Protein AF-A0AAX2KLJ9-F1 (afdb_monomer)

Sequence (67 aa):
MTISVLDRLKLGKELSDLMQAQKTAPVLQRVAIGKQIVDLMLKLGLGTAAQPMSEPQPQPQSDSCCR

Mean predicted aligned error: 12.53 Å

pLDDT: mean 77.21, std 18.79, range [41.41, 95.31]

Secondary structure (DSSP, 8-state):
----HHHHHHHHHHHHHHHHHHHHS-HHHHHHHHHHHHHHHHHTT-SS-------------------

Solvent-accessible surface area (backbone atoms only — not comparable to full-atom values): 4287 Å² total; per-residue (Å²): 135,88,75,51,72,69,55,51,52,52,52,51,50,52,44,52,54,47,56,52,47,42,75,73,42,57,77,88,49,32,58,63,45,49,51,54,44,52,56,47,30,53,74,74,65,44,84,66,70,74,66,73,74,74,68,82,68,79,73,76,80,77,79,79,76,90,126

Foldseek 3Di:
DDDDPVRLVVLVVVLVVLVVCLVVDDPVCNVVSVVVNVVSCVVNVHPPPPPVPPPPDPPPPPPPPDD

Radius of gyration: 21.68 Å; Cα contacts (8 Å, |Δi|>4): 22; chains: 1; bounding box: 42×59×40 Å

Organism: Escherichia coli (NCBI:txid562)

Structure (mmCIF, N/CA/C/O backbone):
data_AF-A0AAX2KLJ9-F1
#
_entry.id   AF-A0AAX2KLJ9-F1
#
loop_
_atom_site.group_PDB
_atom_site.id
_atom_site.type_symbol
_atom_site.label_atom_id
_atom_site.label_alt_id
_atom_site.label_comp_id
_atom_site.label_asym_id
_atom_s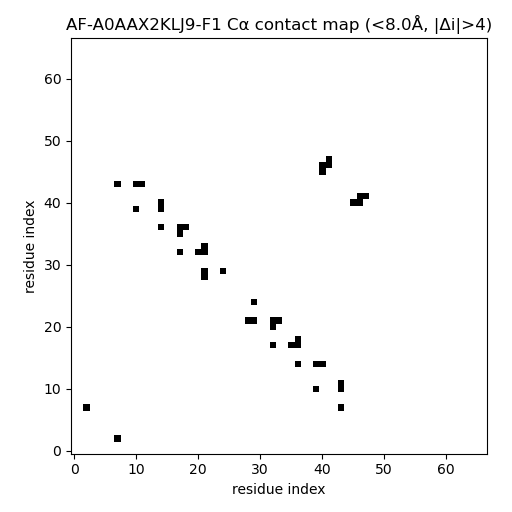ite.label_entity_id
_atom_site.label_seq_id
_atom_site.pdbx_PDB_ins_code
_atom_site.Cartn_x
_atom_site.Cartn_y
_atom_site.Cartn_z
_atom_site.occupancy
_atom_site.B_iso_or_equiv
_atom_site.auth_seq_id
_atom_site.auth_comp_id
_atom_site.auth_asym_id
_atom_site.auth_atom_id
_atom_site.pdbx_PDB_model_num
ATOM 1 N N . MET A 1 1 ? 5.316 -5.392 -19.171 1.00 53.50 1 MET A N 1
ATOM 2 C CA . MET A 1 1 ? 5.243 -3.919 -19.069 1.00 53.50 1 MET A CA 1
ATOM 3 C C . MET A 1 1 ? 6.505 -3.439 -18.381 1.00 53.50 1 MET A C 1
ATOM 5 O O . MET A 1 1 ? 6.777 -3.899 -17.280 1.00 53.50 1 MET A O 1
ATOM 9 N N . THR A 1 2 ? 7.298 -2.588 -19.025 1.00 73.06 2 THR A N 1
ATOM 10 C CA . THR A 1 2 ? 8.513 -2.027 -18.417 1.00 73.06 2 THR A CA 1
ATOM 11 C C . THR A 1 2 ? 8.107 -0.804 -17.601 1.00 73.06 2 THR A C 1
ATOM 13 O O . THR A 1 2 ? 7.657 0.189 -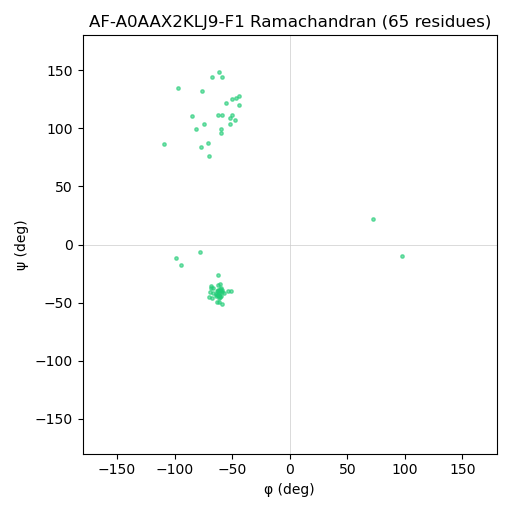18.165 1.00 73.06 2 THR A O 1
ATOM 16 N N . ILE A 1 3 ? 8.183 -0.893 -16.274 1.00 75.19 3 ILE A N 1
ATOM 17 C CA . ILE A 1 3 ? 7.849 0.220 -15.374 1.00 75.19 3 ILE A CA 1
ATOM 18 C C . ILE A 1 3 ? 9.006 1.222 -15.395 1.00 75.19 3 ILE A C 1
ATOM 20 O O . ILE A 1 3 ? 10.166 0.827 -15.263 1.00 75.19 3 ILE A O 1
ATOM 24 N N . SER A 1 4 ? 8.697 2.511 -15.555 1.00 89.50 4 SER A N 1
ATOM 25 C CA . SER A 1 4 ? 9.693 3.582 -15.454 1.00 89.50 4 SER A CA 1
ATOM 26 C C . SER A 1 4 ? 10.364 3.557 -14.080 1.00 89.50 4 SER A C 1
ATOM 28 O O . SER A 1 4 ? 9.709 3.307 -13.069 1.00 89.50 4 SER A O 1
ATOM 30 N N . VAL A 1 5 ? 11.660 3.867 -14.009 1.00 87.88 5 VAL A N 1
ATOM 31 C CA . VAL A 1 5 ? 12.394 3.934 -12.731 1.00 87.88 5 VAL A CA 1
ATOM 32 C C . VAL A 1 5 ? 11.687 4.864 -11.741 1.00 87.88 5 VAL A C 1
ATOM 34 O O . VAL A 1 5 ? 11.556 4.523 -10.568 1.00 87.88 5 VAL A O 1
ATOM 37 N N . LEU A 1 6 ? 11.156 5.995 -12.217 1.00 90.56 6 LEU A N 1
ATOM 38 C CA . LEU A 1 6 ? 10.417 6.940 -11.381 1.00 90.56 6 LEU A CA 1
ATOM 39 C C . LEU A 1 6 ? 9.137 6.322 -10.800 1.00 90.56 6 LEU A C 1
ATOM 41 O O . LEU A 1 6 ? 8.850 6.493 -9.617 1.00 90.56 6 LEU A O 1
ATOM 45 N N . ASP A 1 7 ? 8.386 5.579 -11.611 1.00 89.38 7 ASP A N 1
ATOM 46 C CA . ASP A 1 7 ? 7.165 4.911 -11.159 1.00 89.38 7 ASP A CA 1
ATOM 47 C C . ASP A 1 7 ? 7.491 3.779 -10.186 1.00 89.38 7 ASP A C 1
ATOM 49 O O . ASP A 1 7 ? 6.806 3.607 -9.182 1.00 89.38 7 ASP A O 1
ATOM 53 N N . ARG A 1 8 ? 8.603 3.070 -10.402 1.00 88.44 8 ARG A N 1
ATOM 54 C CA . ARG A 1 8 ? 9.092 2.048 -9.473 1.00 88.44 8 ARG A CA 1
ATOM 55 C C . ARG A 1 8 ? 9.440 2.641 -8.105 1.00 88.44 8 ARG A C 1
ATOM 57 O O . ARG A 1 8 ? 9.114 2.040 -7.085 1.00 88.44 8 ARG A O 1
ATOM 64 N N . LEU A 1 9 ? 10.052 3.827 -8.076 1.00 92.50 9 LEU A N 1
ATOM 65 C CA . LEU A 1 9 ? 10.354 4.546 -6.834 1.00 92.50 9 LEU A CA 1
ATOM 66 C C . LEU A 1 9 ? 9.081 5.014 -6.113 1.00 92.50 9 LEU A C 1
ATOM 68 O O . LEU A 1 9 ? 8.986 4.859 -4.896 1.00 92.50 9 LEU A O 1
ATOM 72 N N . LYS A 1 10 ? 8.083 5.530 -6.845 1.00 93.75 10 LYS A N 1
ATOM 73 C CA . LYS A 1 10 ? 6.780 5.912 -6.269 1.00 93.75 10 LYS A CA 1
ATOM 74 C C . LYS A 1 10 ? 6.063 4.714 -5.648 1.00 93.75 10 LYS A C 1
ATOM 76 O O . LYS A 1 10 ? 5.681 4.774 -4.483 1.00 93.75 10 LYS A O 1
ATOM 81 N N . LEU A 1 11 ? 5.972 3.608 -6.387 1.00 92.94 11 LEU A N 1
ATOM 82 C CA . LEU A 1 11 ? 5.371 2.362 -5.905 1.00 92.94 11 LEU A CA 1
ATOM 83 C C . LEU A 1 11 ? 6.119 1.813 -4.677 1.00 92.94 11 LEU A C 1
ATOM 85 O O . LEU A 1 11 ? 5.493 1.331 -3.737 1.00 92.94 11 LEU A O 1
ATOM 89 N N . GLY A 1 12 ? 7.452 1.922 -4.646 1.00 92.19 12 GLY A N 1
ATOM 90 C CA . GLY A 1 12 ? 8.260 1.550 -3.482 1.00 92.19 12 GLY A CA 1
ATOM 91 C C . GLY A 1 12 ? 7.966 2.405 -2.245 1.00 92.19 12 GLY A C 1
ATOM 92 O O . GLY A 1 12 ? 7.867 1.871 -1.139 1.00 92.19 12 GLY A O 1
ATOM 93 N N . LYS A 1 13 ? 7.766 3.719 -2.419 1.00 95.25 13 LYS A N 1
ATOM 94 C CA . LYS A 1 13 ? 7.345 4.615 -1.333 1.00 95.25 13 LYS A CA 1
ATOM 95 C C . LYS A 1 13 ? 5.959 4.234 -0.8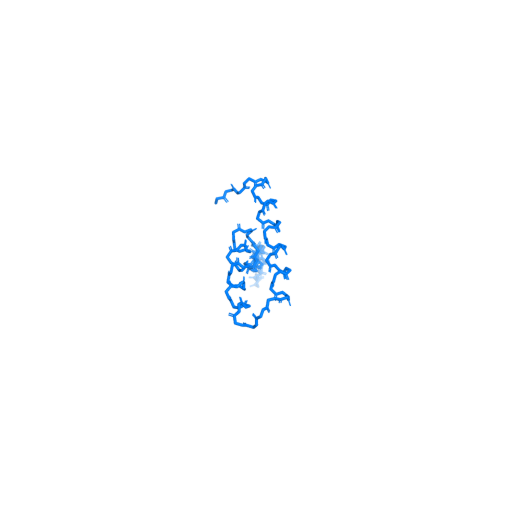06 1.00 95.25 13 LYS A C 1
ATOM 97 O O . LYS A 1 13 ? 5.804 4.070 0.400 1.00 95.25 13 LYS A O 1
ATOM 102 N N . GLU A 1 14 ? 4.983 4.048 -1.694 1.00 94.56 14 GLU A N 1
ATOM 103 C CA . GLU A 1 14 ? 3.618 3.644 -1.325 1.00 94.56 14 GLU A CA 1
ATOM 104 C C . GLU A 1 14 ? 3.598 2.310 -0.568 1.00 94.56 14 GLU A C 1
ATOM 106 O O . GLU A 1 14 ? 2.900 2.172 0.436 1.00 94.56 14 GLU A O 1
ATOM 111 N N . LEU A 1 15 ? 4.416 1.343 -0.998 1.00 94.00 15 LEU A N 1
ATOM 112 C CA . LEU A 1 15 ? 4.579 0.071 -0.299 1.00 94.00 15 LEU A CA 1
ATOM 113 C C . LEU A 1 15 ? 5.099 0.271 1.134 1.00 94.00 15 LEU A C 1
ATOM 115 O O . LEU A 1 15 ? 4.571 -0.336 2.065 1.00 94.00 15 LEU A O 1
ATOM 119 N N . SER A 1 16 ? 6.104 1.131 1.323 1.00 93.62 16 SER A N 1
ATOM 120 C CA . SER A 1 16 ? 6.633 1.475 2.652 1.00 93.62 16 SER A CA 1
ATOM 121 C C . SER A 1 16 ? 5.580 2.138 3.543 1.00 93.62 16 SER A C 1
ATOM 123 O O . SER A 1 16 ? 5.430 1.753 4.705 1.00 93.62 16 SER A O 1
ATOM 125 N N . ASP A 1 17 ? 4.822 3.088 2.995 1.00 95.31 17 ASP A N 1
ATOM 126 C CA . ASP A 1 17 ? 3.767 3.801 3.721 1.00 95.31 17 ASP A CA 1
ATOM 127 C C . ASP A 1 17 ? 2.664 2.823 4.176 1.00 95.31 17 ASP A C 1
ATOM 129 O O . ASP A 1 17 ? 2.248 2.831 5.338 1.00 95.31 17 ASP A O 1
ATOM 133 N N . LEU A 1 18 ? 2.246 1.899 3.303 1.00 93.62 18 LEU A N 1
ATOM 134 C CA . LEU A 1 18 ? 1.256 0.870 3.636 1.00 93.62 18 LEU A CA 1
ATOM 135 C C . LEU A 1 18 ? 1.779 -0.167 4.634 1.00 93.62 18 LEU A C 1
ATOM 137 O O . LEU A 1 18 ? 1.032 -0.591 5.517 1.00 93.62 18 LEU A O 1
ATOM 141 N N . MET A 1 19 ? 3.053 -0.558 4.543 1.00 92.62 19 MET A N 1
ATOM 142 C CA . MET A 1 19 ? 3.694 -1.429 5.535 1.00 92.62 19 MET A CA 1
ATOM 143 C C . MET A 1 19 ? 3.693 -0.790 6.925 1.00 92.62 19 MET A C 1
ATOM 145 O O . MET A 1 19 ? 3.454 -1.477 7.920 1.00 92.62 19 MET A O 1
ATOM 149 N N . GLN A 1 20 ? 3.943 0.519 7.016 1.00 93.38 20 GLN A N 1
ATOM 150 C CA . GLN A 1 20 ? 3.839 1.244 8.282 1.00 93.38 20 GLN A CA 1
ATOM 151 C C . GLN A 1 20 ? 2.390 1.326 8.767 1.00 93.38 20 GLN A C 1
ATOM 153 O O . GLN A 1 20 ? 2.127 1.005 9.927 1.00 93.38 20 GLN A O 1
ATOM 158 N N . ALA A 1 21 ? 1.451 1.670 7.883 1.00 90.06 21 ALA A N 1
ATOM 159 C CA . ALA A 1 21 ? 0.032 1.739 8.215 1.00 90.06 21 ALA A CA 1
ATOM 160 C C . ALA A 1 21 ? -0.507 0.393 8.722 1.00 90.06 21 ALA A C 1
ATOM 162 O O . ALA A 1 21 ? -1.263 0.353 9.685 1.00 90.06 21 ALA A O 1
ATOM 163 N N . GLN A 1 22 ? -0.077 -0.733 8.145 1.00 88.75 22 GLN A N 1
ATOM 164 C CA . GLN A 1 22 ? -0.512 -2.062 8.578 1.00 88.75 22 GLN A CA 1
ATOM 165 C C . GLN A 1 22 ? -0.104 -2.383 10.025 1.00 88.75 22 GLN A C 1
ATOM 167 O O . GLN A 1 22 ? -0.854 -3.054 10.738 1.00 88.75 22 GLN A O 1
ATOM 172 N N . LYS A 1 23 ? 1.068 -1.902 10.471 1.00 88.75 23 LYS A N 1
ATOM 173 C CA . LYS A 1 23 ? 1.581 -2.136 11.833 1.00 88.75 23 LYS A CA 1
ATOM 174 C C . LYS A 1 23 ? 0.719 -1.456 12.891 1.00 88.75 23 LYS A C 1
ATOM 176 O O . LYS A 1 23 ? 0.517 -2.018 13.966 1.00 88.75 23 LYS A O 1
ATOM 181 N N . THR A 1 24 ? 0.216 -0.264 12.587 1.00 89.69 24 THR A N 1
ATOM 182 C CA . THR A 1 24 ? -0.570 0.560 13.515 1.00 89.69 24 THR A CA 1
ATOM 183 C C . THR A 1 24 ? -2.076 0.437 13.294 1.00 89.69 24 THR A C 1
ATOM 185 O O . THR A 1 24 ? -2.855 0.851 14.150 1.00 89.69 24 THR A O 1
ATOM 188 N N . ALA A 1 25 ? -2.506 -0.171 12.186 1.00 87.69 25 ALA A N 1
ATOM 189 C CA . ALA A 1 25 ? -3.912 -0.293 11.847 1.00 87.69 25 ALA A CA 1
ATOM 190 C C . ALA A 1 25 ? -4.694 -1.209 12.809 1.00 87.69 25 ALA A C 1
ATOM 192 O O . ALA A 1 25 ? -4.196 -2.271 13.230 1.00 87.69 25 ALA A O 1
ATOM 193 N N . PRO A 1 26 ? -5.962 -0.856 13.093 1.00 88.88 26 PRO A N 1
ATOM 194 C CA . PRO A 1 26 ? -6.880 -1.722 13.818 1.00 88.88 26 PRO A CA 1
ATOM 195 C C . PRO A 1 26 ? -7.107 -3.027 13.045 1.00 88.88 26 PRO A C 1
ATOM 197 O O . PRO A 1 26 ? -7.092 -3.046 11.814 1.00 88.88 26 PRO A O 1
ATOM 200 N N . VAL A 1 27 ? -7.337 -4.129 13.768 1.00 86.94 27 VAL A N 1
ATOM 201 C CA . VAL A 1 27 ? -7.396 -5.498 13.211 1.00 86.94 27 VAL A CA 1
ATOM 202 C C . VAL A 1 27 ? -8.334 -5.606 12.004 1.00 86.94 27 VAL A C 1
ATOM 204 O O . VAL A 1 27 ? -7.971 -6.218 11.003 1.00 86.94 27 VAL A O 1
ATOM 207 N N . LEU A 1 28 ? -9.485 -4.932 12.054 1.00 86.88 28 LEU A N 1
ATOM 208 C CA . LEU A 1 28 ? -10.479 -4.921 10.977 1.00 86.88 28 LEU A CA 1
ATOM 209 C C . LEU A 1 28 ? -9.958 -4.312 9.660 1.00 86.88 28 LEU A C 1
ATOM 211 O O . LEU A 1 28 ? -10.423 -4.683 8.588 1.00 86.88 28 LEU A O 1
ATOM 215 N N . GLN A 1 29 ? -8.973 -3.411 9.715 1.00 89.19 29 GLN A N 1
ATOM 216 C CA . GLN A 1 29 ? -8.385 -2.763 8.535 1.00 89.19 29 GLN A CA 1
ATOM 217 C C . GLN A 1 29 ? -7.130 -3.477 8.018 1.00 89.19 29 GLN A C 1
ATOM 219 O O . GLN A 1 29 ? -6.746 -3.285 6.863 1.00 89.19 29 GLN A O 1
ATOM 224 N N . ARG A 1 30 ? -6.500 -4.339 8.829 1.00 88.12 30 ARG A N 1
ATOM 225 C CA . ARG A 1 30 ? -5.237 -5.012 8.470 1.00 88.12 30 ARG A CA 1
ATOM 226 C C . ARG A 1 30 ? -5.351 -5.878 7.222 1.00 88.12 30 ARG A C 1
ATOM 228 O O . ARG A 1 30 ? -4.389 -5.956 6.461 1.00 88.12 30 ARG A O 1
ATOM 235 N N . VAL A 1 31 ? -6.511 -6.496 7.000 1.00 90.31 31 VAL A N 1
ATOM 236 C CA . VAL A 1 31 ? -6.772 -7.336 5.820 1.00 90.31 31 VAL A CA 1
ATOM 237 C C . VAL A 1 31 ? -6.867 -6.485 4.553 1.00 90.31 31 VAL A C 1
ATOM 239 O O . VAL A 1 31 ? -6.243 -6.809 3.546 1.00 90.31 31 VAL A O 1
ATOM 242 N N . ALA A 1 32 ? -7.587 -5.361 4.610 1.00 92.25 32 ALA A N 1
ATOM 243 C CA . ALA A 1 32 ? -7.715 -4.444 3.479 1.00 92.25 32 ALA A CA 1
ATOM 244 C C . ALA A 1 32 ? -6.362 -3.822 3.099 1.00 92.25 32 ALA A C 1
ATOM 246 O O . ALA A 1 32 ? -6.004 -3.797 1.923 1.00 92.25 32 ALA A O 1
ATOM 247 N N . ILE A 1 33 ? -5.588 -3.386 4.098 1.00 91.50 33 ILE A N 1
ATOM 248 C CA . ILE A 1 33 ? -4.233 -2.856 3.898 1.00 91.50 33 ILE A CA 1
ATOM 249 C C . ILE A 1 33 ? -3.310 -3.958 3.353 1.00 91.50 33 ILE A C 1
ATOM 251 O O . ILE A 1 33 ? -2.583 -3.730 2.390 1.00 91.50 33 ILE A O 1
ATOM 255 N N . GLY A 1 34 ? -3.401 -5.178 3.895 1.00 91.75 34 GLY A N 1
ATOM 256 C CA . GLY A 1 34 ? -2.647 -6.344 3.426 1.00 91.75 34 GLY A CA 1
ATOM 257 C C . GLY A 1 34 ? -2.885 -6.663 1.950 1.00 91.75 34 GLY A C 1
ATOM 258 O O . GLY A 1 34 ? -1.932 -6.917 1.220 1.00 91.75 34 GLY A O 1
ATOM 259 N N . LYS A 1 35 ? -4.134 -6.572 1.478 1.00 93.25 35 LYS A N 1
ATOM 260 C CA . LYS A 1 35 ? -4.448 -6.740 0.054 1.00 93.25 35 LYS A CA 1
ATOM 261 C C . LYS A 1 35 ? -3.748 -5.684 -0.813 1.00 93.25 35 LYS A C 1
ATOM 263 O O . LYS A 1 35 ? -3.137 -6.034 -1.816 1.00 93.25 35 LYS A O 1
ATOM 268 N N . GLN A 1 36 ? -3.800 -4.411 -0.413 1.00 93.19 36 GLN A N 1
ATOM 269 C CA . GLN A 1 36 ? -3.168 -3.317 -1.167 1.00 93.19 36 GLN A CA 1
ATOM 270 C C . GLN A 1 36 ? -1.645 -3.478 -1.253 1.00 93.19 36 GLN A C 1
ATOM 272 O O . GLN A 1 36 ? -1.058 -3.234 -2.305 1.00 93.19 36 GLN A O 1
ATOM 277 N N . ILE A 1 37 ? -1.018 -3.936 -0.166 1.00 93.94 37 ILE A N 1
ATOM 278 C CA . ILE A 1 37 ? 0.408 -4.276 -0.128 1.00 93.94 37 ILE A CA 1
ATOM 279 C C . ILE A 1 37 ? 0.725 -5.353 -1.165 1.00 93.94 37 ILE A C 1
ATOM 281 O O . ILE A 1 37 ? 1.638 -5.168 -1.965 1.00 93.94 37 ILE A O 1
ATOM 285 N N . VAL A 1 38 ? -0.024 -6.461 -1.175 1.00 92.31 38 VAL A N 1
ATOM 286 C CA . VAL A 1 38 ? 0.207 -7.566 -2.119 1.00 92.31 38 VAL A CA 1
ATOM 287 C C . VAL A 1 38 ? 0.039 -7.096 -3.566 1.00 92.31 38 VAL A C 1
ATOM 289 O O . VAL A 1 38 ? 0.902 -7.380 -4.395 1.00 92.31 38 VAL A O 1
ATOM 292 N N . ASP A 1 39 ? -0.997 -6.309 -3.866 1.00 91.94 39 ASP A N 1
ATOM 293 C CA . ASP A 1 39 ? -1.204 -5.739 -5.205 1.00 91.94 39 ASP A CA 1
ATOM 294 C C . ASP A 1 39 ? -0.020 -4.849 -5.643 1.00 91.94 39 ASP A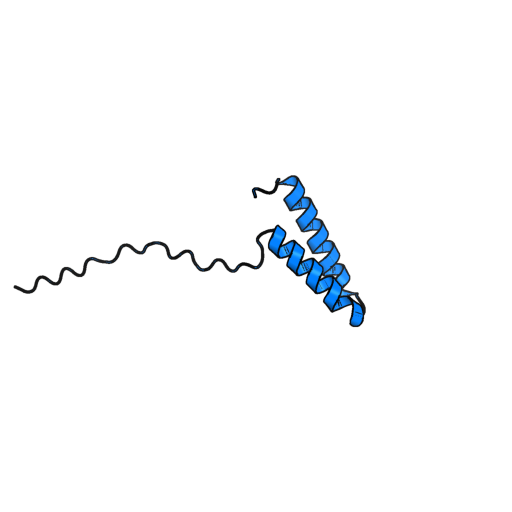 C 1
ATOM 296 O O . ASP A 1 39 ? 0.413 -4.899 -6.797 1.00 91.94 39 ASP A O 1
ATOM 300 N N . LEU A 1 40 ? 0.545 -4.052 -4.728 1.00 91.62 40 LEU A N 1
ATOM 301 C CA . LEU A 1 40 ? 1.736 -3.231 -4.980 1.00 91.62 40 LEU A CA 1
ATOM 302 C C . LEU A 1 40 ? 3.002 -4.066 -5.167 1.00 91.62 40 LEU A C 1
ATOM 304 O O . LEU A 1 40 ? 3.798 -3.772 -6.061 1.00 91.62 40 LEU A O 1
ATOM 308 N N . MET A 1 41 ? 3.182 -5.119 -4.370 1.00 90.12 41 MET A N 1
ATOM 309 C CA . MET A 1 41 ? 4.303 -6.045 -4.522 1.00 90.12 41 MET A CA 1
ATOM 310 C C . MET A 1 41 ? 4.267 -6.710 -5.899 1.00 90.12 41 MET A C 1
ATOM 312 O O . MET A 1 41 ? 5.276 -6.685 -6.600 1.00 90.12 41 MET A O 1
ATOM 316 N N . LEU A 1 42 ? 3.101 -7.179 -6.351 1.00 89.44 42 LEU A N 1
AT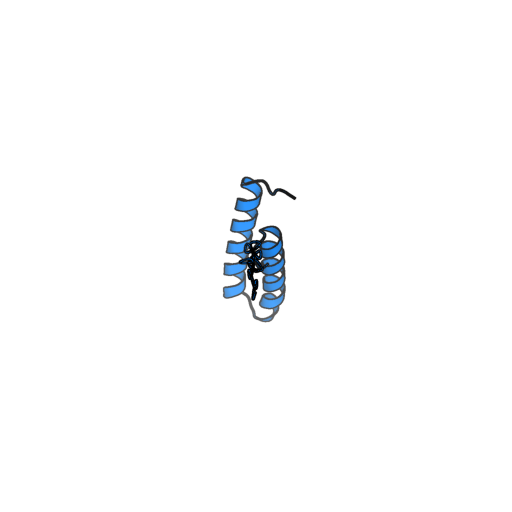OM 317 C CA . LEU A 1 42 ? 2.936 -7.755 -7.688 1.00 89.44 42 LEU A CA 1
ATOM 318 C C . LEU A 1 42 ? 3.258 -6.746 -8.798 1.00 89.44 42 LEU A C 1
ATOM 320 O O . LEU A 1 42 ? 3.984 -7.083 -9.734 1.00 89.44 42 LEU A O 1
ATOM 324 N N . LYS A 1 43 ? 2.800 -5.490 -8.677 1.00 88.50 43 LYS A N 1
ATOM 325 C CA . LYS A 1 43 ? 3.168 -4.411 -9.616 1.00 88.50 43 LYS A CA 1
ATOM 326 C C . LYS A 1 43 ? 4.678 -4.174 -9.653 1.00 88.50 43 LYS A C 1
ATOM 328 O O . LYS A 1 43 ? 5.228 -3.919 -10.716 1.00 88.50 43 LYS A O 1
ATOM 333 N N . LEU A 1 44 ? 5.357 -4.276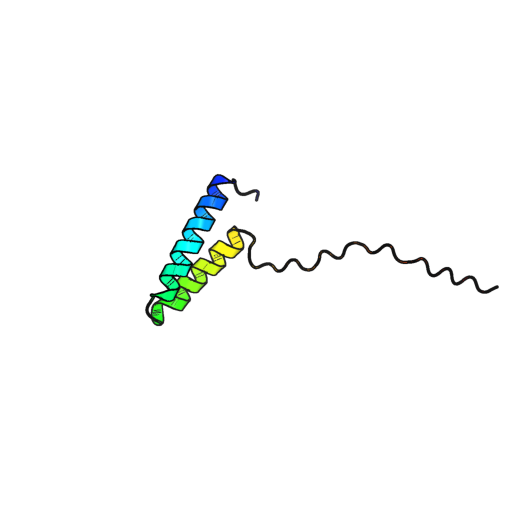 -8.513 1.00 87.00 44 LEU A N 1
ATOM 334 C CA . LEU A 1 44 ? 6.810 -4.128 -8.403 1.00 87.00 44 LEU A CA 1
ATOM 335 C C . LEU A 1 44 ? 7.600 -5.369 -8.862 1.00 87.00 44 LEU A C 1
ATOM 337 O O . LEU A 1 44 ? 8.834 -5.303 -8.926 1.00 87.00 44 LEU A O 1
ATOM 341 N N . GLY A 1 45 ? 6.918 -6.474 -9.185 1.00 85.62 45 GLY A N 1
ATOM 342 C CA . GLY A 1 45 ? 7.535 -7.766 -9.496 1.00 85.62 45 GLY A CA 1
ATOM 343 C C . GLY A 1 45 ? 8.109 -8.477 -8.266 1.00 85.62 45 GLY A C 1
ATOM 344 O O . GLY A 1 45 ? 9.019 -9.291 -8.388 1.00 85.62 45 GLY A O 1
ATOM 345 N N . LEU A 1 46 ? 7.622 -8.138 -7.073 1.00 81.25 46 LEU A N 1
ATOM 346 C CA . LEU A 1 46 ? 7.996 -8.739 -5.798 1.00 81.25 46 LEU A CA 1
ATOM 347 C C . LEU A 1 46 ? 6.961 -9.817 -5.435 1.00 81.25 46 LEU A C 1
ATOM 349 O O . LEU A 1 46 ? 5.760 -9.583 -5.532 1.00 81.25 46 LEU A O 1
ATOM 353 N N . GLY A 1 47 ? 7.405 -10.993 -4.989 1.00 68.81 47 GLY A N 1
ATOM 354 C CA . GLY A 1 47 ? 6.508 -12.054 -4.502 1.00 68.81 47 GLY A CA 1
ATOM 355 C C . GLY A 1 47 ? 6.164 -13.153 -5.512 1.00 68.81 47 GLY A C 1
ATOM 356 O O . GLY A 1 47 ? 5.684 -14.208 -5.106 1.00 68.81 47 GLY A O 1
ATOM 357 N N . THR A 1 48 ? 6.512 -13.003 -6.793 1.00 58.62 48 THR A N 1
ATOM 358 C CA . THR A 1 48 ? 6.828 -14.184 -7.600 1.00 58.62 48 THR A CA 1
ATOM 359 C C . THR A 1 48 ? 8.195 -14.642 -7.126 1.00 58.62 48 THR A C 1
ATOM 361 O O . THR A 1 48 ? 9.197 -13.996 -7.440 1.00 58.62 48 THR A O 1
ATOM 364 N N . ALA A 1 49 ? 8.259 -15.710 -6.324 1.00 52.47 49 ALA A N 1
ATOM 365 C CA . ALA A 1 49 ? 9.509 -16.442 -6.210 1.00 52.47 49 ALA A CA 1
ATOM 366 C C . ALA A 1 49 ? 9.999 -16.629 -7.645 1.00 52.47 49 ALA A C 1
ATOM 368 O O . ALA A 1 49 ? 9.230 -17.087 -8.498 1.00 52.47 49 ALA A O 1
ATOM 369 N N . ALA A 1 50 ? 11.231 -16.213 -7.930 1.00 51.12 50 ALA A N 1
ATOM 370 C CA . ALA A 1 50 ? 11.921 -16.807 -9.045 1.00 51.12 50 ALA A CA 1
ATOM 371 C C . ALA A 1 50 ? 11.803 -18.310 -8.775 1.00 51.12 50 ALA A C 1
ATOM 373 O O . ALA A 1 50 ? 12.461 -18.834 -7.878 1.00 51.12 50 ALA A O 1
ATOM 374 N N . GLN A 1 51 ? 10.906 -18.999 -9.491 1.00 41.41 51 GLN A N 1
ATOM 375 C CA . GLN A 1 51 ? 11.214 -20.366 -9.870 1.00 41.41 51 GLN A CA 1
ATOM 376 C C . GLN A 1 51 ? 12.663 -20.251 -10.322 1.00 41.41 51 GLN A C 1
ATOM 378 O O . GLN A 1 51 ? 12.913 -19.361 -11.149 1.00 41.41 51 GLN A O 1
ATOM 383 N N . PRO A 1 52 ? 13.622 -20.965 -9.699 1.00 48.03 52 PRO A N 1
ATOM 384 C CA . PRO A 1 52 ? 14.973 -20.945 -10.216 1.00 48.03 52 PRO A CA 1
ATOM 385 C C . PRO A 1 52 ? 14.777 -21.256 -11.688 1.00 48.03 52 PRO A C 1
ATOM 387 O O . PRO A 1 52 ? 14.221 -22.304 -12.019 1.00 48.03 52 PRO A O 1
ATOM 390 N N . MET A 1 53 ? 15.042 -20.265 -12.544 1.00 48.31 53 MET A N 1
ATOM 391 C CA . MET A 1 53 ? 15.043 -20.468 -13.976 1.00 48.31 53 MET A CA 1
ATOM 392 C C . MET A 1 53 ? 15.973 -21.655 -14.091 1.00 48.31 53 MET A C 1
ATOM 394 O O . MET A 1 53 ? 17.129 -21.530 -13.687 1.00 48.31 53 MET A O 1
ATOM 398 N N . SER A 1 54 ? 15.442 -22.831 -14.426 1.00 52.69 54 SER A N 1
ATOM 399 C CA . SER A 1 54 ? 16.292 -23.979 -14.643 1.00 52.69 54 SER A CA 1
ATOM 400 C C . SER A 1 54 ? 17.182 -23.522 -15.781 1.00 52.69 54 SER A C 1
ATOM 402 O O . SER A 1 54 ? 16.739 -23.446 -16.927 1.00 52.69 54 SER A O 1
ATOM 404 N N . GLU A 1 55 ? 18.399 -23.092 -15.443 1.00 47.28 55 GLU A N 1
ATOM 405 C CA . GLU A 1 55 ? 19.490 -23.060 -16.390 1.00 47.28 55 GLU A CA 1
ATOM 406 C C . GLU A 1 55 ? 19.382 -24.399 -17.115 1.00 47.28 55 GLU A C 1
ATOM 408 O O . GLU A 1 55 ? 19.222 -25.430 -16.446 1.00 47.28 55 GLU A O 1
ATOM 413 N N . PRO A 1 56 ? 19.355 -24.419 -18.456 1.00 49.28 56 PRO A N 1
ATOM 414 C CA . PRO A 1 56 ? 19.511 -25.672 -19.156 1.00 49.28 56 PRO A CA 1
ATOM 415 C C . PRO A 1 56 ? 20.881 -26.191 -18.724 1.00 49.28 56 PRO A C 1
ATOM 417 O O . PRO A 1 56 ? 21.906 -25.744 -19.233 1.00 49.28 56 PRO A O 1
ATOM 420 N N . GLN A 1 57 ? 20.912 -27.069 -17.716 1.00 50.22 57 GLN A N 1
ATOM 421 C CA . GLN A 1 57 ? 22.104 -27.825 -17.395 1.00 50.22 57 GLN A CA 1
ATOM 422 C C . GLN A 1 57 ? 22.465 -28.534 -18.698 1.00 50.22 57 GLN A C 1
ATOM 424 O O . GLN A 1 57 ? 21.626 -29.277 -19.221 1.00 50.22 57 GLN A O 1
ATOM 429 N N . PRO A 1 58 ? 23.667 -28.321 -19.254 1.00 48.56 58 PRO A N 1
ATOM 430 C CA . PRO A 1 58 ? 24.143 -29.204 -20.295 1.00 48.56 58 PRO A CA 1
ATOM 431 C C . PRO A 1 58 ? 24.167 -30.603 -19.675 1.00 48.56 58 PRO A C 1
ATOM 433 O O . PRO A 1 58 ? 24.902 -30.858 -18.720 1.00 48.56 58 PRO A O 1
ATOM 436 N N . GLN A 1 59 ? 23.280 -31.480 -20.153 1.00 50.19 59 GLN A N 1
ATOM 437 C CA . GLN A 1 59 ? 23.297 -32.891 -19.794 1.00 50.19 59 GLN A CA 1
ATOM 438 C C . GLN A 1 59 ? 24.728 -33.391 -20.017 1.00 50.19 59 GLN A C 1
ATOM 440 O O . GLN A 1 59 ? 25.239 -33.231 -21.129 1.00 50.19 59 GLN A O 1
ATOM 445 N N . PRO A 1 60 ? 25.399 -33.999 -19.025 1.00 47.25 60 PRO A N 1
ATOM 446 C CA . PRO A 1 60 ? 26.563 -34.796 -19.345 1.00 47.25 60 PRO A CA 1
ATOM 447 C C . PRO A 1 60 ? 26.053 -35.929 -20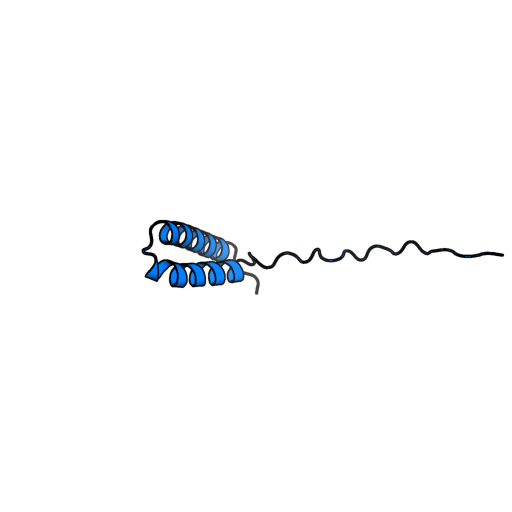.235 1.00 47.25 60 PRO A C 1
ATOM 449 O O . PRO A 1 60 ? 25.261 -36.766 -19.790 1.00 47.25 60 PRO A O 1
ATOM 452 N N . GLN A 1 61 ? 26.448 -35.903 -21.512 1.00 52.00 61 GLN A N 1
ATOM 453 C CA . GLN A 1 61 ? 26.339 -37.051 -22.399 1.00 52.00 61 GLN A CA 1
ATOM 454 C C . GLN A 1 61 ? 26.893 -38.238 -21.625 1.00 52.00 61 GLN A C 1
ATOM 456 O O . GLN A 1 61 ? 28.087 -38.334 -21.345 1.00 52.00 61 GLN A O 1
ATOM 461 N N . SER A 1 62 ? 25.979 -39.105 -21.212 1.00 51.25 62 SER A N 1
ATOM 462 C CA . SER A 1 62 ? 26.318 -40.426 -20.738 1.00 51.25 62 SER A CA 1
ATOM 463 C C . SER A 1 62 ? 26.754 -41.166 -21.990 1.00 51.25 62 SER A C 1
ATOM 465 O O . SER A 1 62 ? 25.925 -41.753 -22.682 1.00 51.25 62 SER A O 1
ATOM 467 N N . ASP A 1 63 ? 28.036 -41.058 -22.330 1.00 51.78 63 ASP A N 1
ATOM 468 C CA . ASP A 1 63 ? 28.663 -41.941 -23.301 1.00 51.78 63 ASP A CA 1
ATOM 469 C C . ASP A 1 63 ? 28.7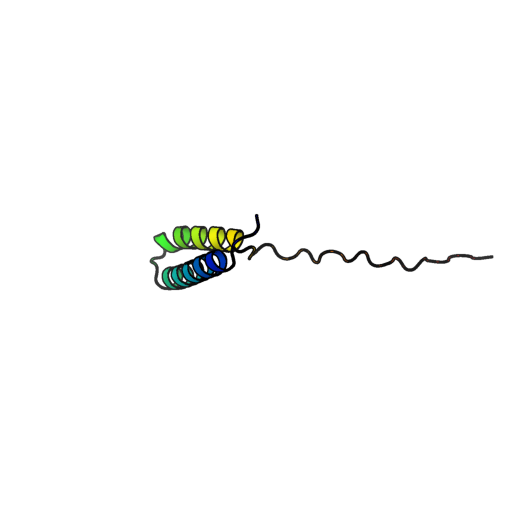53 -43.323 -22.640 1.00 51.78 63 ASP A C 1
ATOM 471 O O . ASP A 1 63 ? 29.762 -43.748 -22.082 1.00 51.78 63 ASP A O 1
ATOM 475 N N . SER A 1 64 ? 27.605 -43.999 -22.601 1.00 58.44 64 SER A N 1
ATOM 476 C CA . SER A 1 64 ? 27.556 -45.442 -22.494 1.00 58.44 64 SER A CA 1
ATOM 477 C C . SER A 1 64 ? 27.875 -45.976 -23.882 1.00 58.44 64 SER A C 1
ATOM 479 O O . SER A 1 64 ? 26.984 -46.268 -24.675 1.00 58.44 64 SER A O 1
ATOM 481 N N . CYS A 1 65 ? 29.166 -46.088 -24.180 1.00 48.06 65 CYS A N 1
ATOM 482 C CA . CYS A 1 65 ? 29.635 -47.014 -25.192 1.00 48.06 65 CYS A CA 1
ATOM 483 C C . CYS A 1 65 ? 30.367 -48.153 -24.480 1.00 48.06 65 CYS A C 1
ATOM 485 O O . CYS A 1 65 ? 31.575 -48.125 -24.260 1.00 48.06 65 CYS A O 1
ATOM 487 N N . CYS A 1 66 ? 29.595 -49.158 -24.066 1.00 49.62 66 CYS A N 1
ATOM 488 C CA . CYS A 1 66 ? 30.124 -50.493 -23.841 1.00 49.62 66 CYS A CA 1
ATOM 489 C C . CYS A 1 66 ? 30.2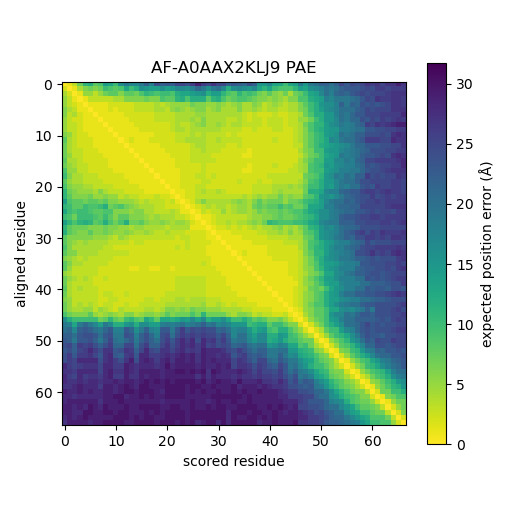13 -51.205 -25.197 1.00 49.62 66 CYS A C 1
ATOM 491 O O . CYS A 1 66 ? 29.206 -51.752 -25.649 1.00 49.62 66 CYS A O 1
ATOM 493 N N . ARG A 1 67 ? 31.400 -51.243 -25.811 1.00 47.59 67 ARG A N 1
ATOM 494 C CA . ARG A 1 67 ? 31.929 -52.448 -26.472 1.00 47.59 67 ARG A CA 1
ATOM 495 C C . ARG A 1 67 ? 33.400 -52.325 -26.829 1.00 47.59 67 ARG A C 1
ATOM 497 O O . ARG A 1 67 ? 33.773 -51.283 -27.402 1.00 47.59 67 ARG A O 1
#

Nearest PDB structures (foldseek):
  1vp7-assembly3_F  TM=7.479E-01  e=1.642E+00  Bordetella pertussis Tohama I
  5eiu-assembly1_D  TM=9.614E-01  e=5.955E+00  Macaca mulatta